Protein AF-A0A090SZQ8-F1 (afdb_monomer)

Radius of gyration: 15.54 Å; Cα contacts (8 Å, |Δi|>4): 133; chains: 1; bounding box: 38×32×38 Å

Sequence (109 aa):
MREMPYHILKDVVGHNYKLIKKQGYERYKRIDDAKPTFVFKMEIPDSSQSNGTTTITKHINIGDYSPSELKAIALRAGINIDRAKRLDENWESKVAIQIFRQAPNIDLE

Nearest PDB structures (foldseek):
  9emn-assembly1_B  TM=3.291E-01  e=3.531E-01  Synechocystis sp. PCC 6803 substr. Kazusa
  1h93-assembly1_A  TM=3.721E-01  e=6.234E-01  Leuconostoc mesenteroides
  9emm-assembly1_D  TM=3.118E-01  e=5.158E-01  Synechocystis sp. PCC 6803 substr. Kazusa
  9emn-assembly1_D  TM=3.515E-01  e=1.509E+00  Synechocystis sp. PCC 6803 substr. Kazusa
  6yfo-assembly1_AA  TM=2.760E-01  e=5.494E-01  Leviviridae sp.

pLDDT: mean 71.36, std 15.19, range [33.16, 87.56]

Secondary structure (DSSP, 8-state):
--PPPHHHHHHHHHS-PEEEETTTTEEEEEEETTTTEEEEEEEEEPTTSTT-EEEEEEEEEGGGS-HHHHHHHHHHTT--HHHHHHH-TTHHHHHHHHHHHHS------

Organism: NCBI:txid990268

Solvent-accessible surface area (backbone atoms only — not comparable to full-atom values): 6658 Å² total; per-residue (Å²): 133,86,80,76,60,71,72,56,56,56,55,67,75,69,63,84,49,46,79,76,36,84,80,45,52,28,28,35,28,78,80,37,84,93,54,54,25,32,43,36,39,32,39,41,81,33,91,90,36,103,84,39,67,46,74,49,75,46,80,46,49,59,79,80,49,53,73,69,55,52,51,52,55,23,49,75,69,75,41,58,59,78,60,25,75,75,75,35,96,57,44,63,59,59,43,51,54,47,51,64,70,65,49,68,82,71,77,86,122

Mean predicted aligned error: 10.25 Å

Structure (mmCIF, N/CA/C/O backbone):
data_AF-A0A090SZQ8-F1
#
_entry.id   AF-A0A090SZQ8-F1
#
loop_
_atom_site.group_PDB
_atom_site.id
_atom_site.type_symbol
_atom_site.label_atom_id
_atom_site.label_alt_id
_atom_site.label_comp_id
_atom_site.label_asym_id
_atom_site.label_entity_id
_atom_site.label_seq_id
_atom_site.pdbx_PDB_ins_code
_atom_site.Cartn_x
_atom_site.Cartn_y
_atom_site.Cartn_z
_atom_site.occupancy
_atom_site.B_iso_or_equiv
_atom_site.auth_seq_id
_atom_site.auth_comp_id
_atom_site.auth_asym_id
_atom_site.auth_atom_id
_atom_site.pdbx_PDB_model_num
ATOM 1 N N . MET A 1 1 ? 22.452 17.831 -10.433 1.00 34.91 1 MET A N 1
ATOM 2 C CA . MET A 1 1 ? 21.060 17.355 -10.260 1.00 34.91 1 MET A CA 1
ATOM 3 C C . MET A 1 1 ? 20.745 16.486 -11.471 1.00 34.91 1 MET A C 1
ATOM 5 O O . MET A 1 1 ? 21.000 16.957 -12.567 1.00 34.91 1 MET A O 1
ATOM 9 N N . ARG A 1 2 ? 20.333 15.217 -11.314 1.00 46.97 2 ARG A N 1
ATOM 10 C CA . ARG A 1 2 ? 19.943 14.382 -12.470 1.00 46.97 2 ARG A CA 1
ATOM 11 C C . ARG A 1 2 ? 18.518 14.764 -12.865 1.00 46.97 2 ARG A C 1
ATOM 13 O O . ARG A 1 2 ? 17.612 14.601 -12.051 1.00 46.97 2 ARG A O 1
ATOM 20 N N . GLU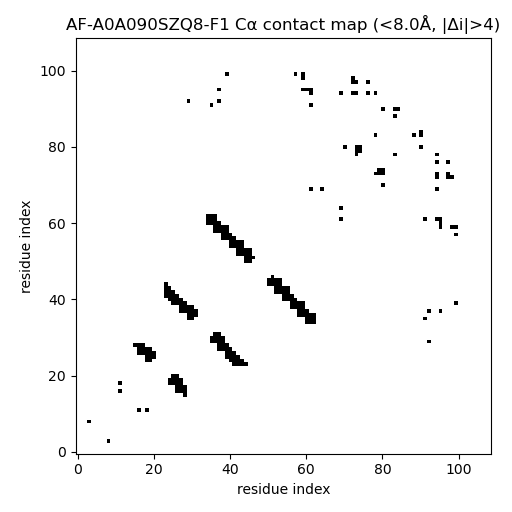 A 1 3 ? 18.364 15.330 -14.057 1.00 45.31 3 GLU A N 1
ATOM 21 C CA . GLU A 1 3 ? 17.066 15.654 -14.651 1.00 45.31 3 GLU A CA 1
ATOM 22 C C . GLU A 1 3 ? 16.205 14.389 -14.725 1.00 45.31 3 GLU A C 1
ATOM 24 O O . GLU A 1 3 ? 16.661 13.332 -15.165 1.00 45.31 3 GLU A O 1
ATOM 29 N N . MET A 1 4 ? 14.975 14.477 -14.219 1.00 50.41 4 MET A N 1
ATOM 30 C CA . MET A 1 4 ? 14.019 13.378 -14.321 1.00 50.41 4 MET A CA 1
ATOM 31 C C . MET A 1 4 ? 13.582 13.250 -15.785 1.00 50.41 4 MET A C 1
ATOM 33 O O . MET A 1 4 ? 13.258 14.269 -16.400 1.00 50.41 4 MET A O 1
ATOM 37 N N . PRO A 1 5 ? 13.546 12.038 -16.357 1.00 53.88 5 PRO A N 1
ATOM 38 C CA . PRO A 1 5 ? 13.169 11.875 -17.749 1.00 53.88 5 PRO A CA 1
ATOM 39 C C . PRO A 1 5 ? 11.723 12.332 -18.004 1.00 53.88 5 PRO A C 1
ATOM 41 O O . PRO A 1 5 ? 10.811 12.103 -17.210 1.00 53.88 5 PRO A O 1
ATOM 44 N N . TYR A 1 6 ? 11.524 12.999 -19.141 1.00 43.34 6 TYR A N 1
ATOM 45 C CA . TYR A 1 6 ? 10.318 13.759 -19.498 1.00 43.34 6 TYR A CA 1
ATOM 46 C C . TYR A 1 6 ? 9.011 12.936 -19.479 1.00 43.34 6 TYR A C 1
ATOM 48 O O . TYR A 1 6 ? 7.936 13.475 -19.213 1.00 43.34 6 TYR A O 1
ATOM 56 N N . HIS A 1 7 ? 9.090 11.620 -19.707 1.00 49.94 7 HIS A N 1
ATOM 57 C CA . HIS A 1 7 ? 7.940 10.712 -19.623 1.00 49.94 7 HIS A CA 1
ATOM 58 C C . HIS A 1 7 ? 7.421 10.535 -18.185 1.00 49.94 7 HIS A C 1
ATOM 60 O O . HIS A 1 7 ? 6.214 10.421 -17.987 1.00 49.94 7 HIS A O 1
ATOM 66 N N . ILE A 1 8 ? 8.296 10.627 -17.179 1.00 48.41 8 ILE A N 1
ATOM 67 C CA . ILE A 1 8 ? 7.919 10.561 -15.761 1.00 48.41 8 ILE A CA 1
ATOM 68 C C . ILE A 1 8 ? 7.156 11.828 -15.358 1.00 48.41 8 ILE A C 1
ATOM 70 O O . ILE A 1 8 ? 6.162 11.757 -14.642 1.00 48.41 8 ILE A O 1
ATOM 74 N N . LEU A 1 9 ? 7.561 12.996 -15.871 1.00 45.75 9 LEU A N 1
ATOM 75 C CA . LEU A 1 9 ? 6.905 14.277 -15.579 1.00 45.75 9 LEU A CA 1
ATOM 76 C C . LEU A 1 9 ? 5.458 14.341 -16.096 1.00 45.75 9 LEU A C 1
ATOM 78 O O . LEU A 1 9 ? 4.586 14.828 -15.378 1.00 45.75 9 LEU A O 1
ATOM 82 N N . LYS A 1 10 ? 5.169 13.813 -17.296 1.00 43.31 10 LYS A N 1
ATOM 83 C CA . LYS A 1 10 ? 3.786 13.747 -17.818 1.00 43.31 10 LYS A CA 1
ATOM 84 C C . LYS A 1 10 ? 2.872 12.871 -16.952 1.00 43.31 10 LYS A C 1
ATOM 86 O O . LYS A 1 10 ? 1.707 13.208 -16.753 1.00 43.31 10 LYS A O 1
ATOM 91 N N . ASP A 1 11 ? 3.406 11.793 -16.390 1.00 46.97 11 ASP A N 1
ATOM 92 C CA . ASP A 1 11 ? 2.658 10.848 -15.556 1.00 46.97 11 ASP A CA 1
ATOM 93 C C . ASP A 1 11 ? 2.485 11.333 -14.098 1.00 46.97 11 ASP A C 1
ATOM 95 O O . ASP A 1 11 ? 1.486 11.012 -13.451 1.00 46.97 11 ASP A O 1
ATOM 99 N N . VAL A 1 12 ? 3.413 12.159 -13.591 1.00 46.25 12 VAL A N 1
ATOM 100 C CA . VAL A 1 12 ? 3.339 12.804 -12.262 1.00 46.25 12 VAL A CA 1
ATOM 101 C C . VAL A 1 12 ? 2.228 13.859 -12.189 1.00 46.25 12 VAL A C 1
ATOM 103 O O . VAL A 1 12 ? 1.650 14.059 -11.123 1.00 46.25 12 VAL A O 1
ATOM 106 N N . VAL A 1 13 ? 1.902 14.516 -13.306 1.00 43.09 13 VAL A N 1
ATOM 107 C CA . VAL A 1 13 ? 0.938 15.632 -13.336 1.00 43.09 13 VAL A CA 1
ATOM 108 C C . VAL A 1 13 ? -0.435 15.211 -13.887 1.00 43.09 13 VAL A C 1
ATOM 110 O O . VAL A 1 13 ? -1.439 15.842 -13.571 1.00 43.09 13 VAL A O 1
ATOM 113 N N . GLY A 1 14 ? -0.520 14.127 -14.670 1.00 41.81 14 GLY A N 1
ATOM 114 C CA . GLY A 1 14 ? -1.719 13.826 -15.465 1.00 41.81 14 GLY A CA 1
ATOM 115 C C . GLY A 1 14 ? -2.796 12.916 -14.852 1.00 41.81 14 GLY A C 1
ATOM 116 O O . GLY A 1 14 ? -3.924 12.949 -15.330 1.00 41.81 14 GLY A O 1
ATOM 117 N N . HIS A 1 15 ? -2.512 12.074 -13.845 1.00 53.28 15 HIS A N 1
ATOM 118 C CA . HIS A 1 15 ? -3.380 10.903 -13.590 1.00 53.28 15 HIS A CA 1
ATOM 119 C C . HIS A 1 15 ? -3.670 10.544 -12.114 1.00 53.28 15 HIS A C 1
ATOM 121 O O . HIS A 1 15 ? -3.797 9.367 -11.803 1.00 53.28 15 HIS A O 1
ATOM 127 N N . ASN A 1 16 ? -3.848 11.489 -11.181 1.00 68.50 16 ASN A N 1
ATOM 128 C CA . ASN A 1 16 ? -4.303 11.197 -9.794 1.00 68.50 16 ASN A CA 1
ATOM 129 C C . ASN A 1 16 ? -3.466 10.141 -9.016 1.00 68.50 16 ASN A C 1
ATOM 131 O O . ASN A 1 16 ? -3.945 9.570 -8.033 1.00 68.50 16 ASN A O 1
ATOM 135 N N . TYR A 1 17 ? -2.229 9.854 -9.439 1.00 71.94 17 TYR A N 1
ATOM 136 C CA . TYR A 1 17 ? -1.323 8.944 -8.736 1.00 71.94 17 TYR A CA 1
ATOM 137 C C . TYR A 1 17 ? -0.577 9.707 -7.636 1.00 71.94 17 TYR A C 1
ATOM 139 O O . TYR A 1 17 ? 0.035 10.743 -7.885 1.00 71.94 17 TYR A O 1
ATOM 147 N N . LYS A 1 18 ? -0.596 9.176 -6.414 1.00 77.31 18 LYS A N 1
ATOM 148 C CA . LYS A 1 18 ? 0.159 9.695 -5.271 1.00 77.31 18 LYS A CA 1
ATOM 149 C C . LYS A 1 18 ? 1.548 9.055 -5.239 1.00 77.31 18 LYS A C 1
ATOM 151 O O . LYS A 1 18 ? 1.674 7.829 -5.251 1.00 77.31 18 LYS A O 1
ATOM 156 N N . LEU A 1 19 ? 2.588 9.886 -5.185 1.00 76.06 19 LEU A N 1
ATOM 157 C CA . LEU A 1 19 ? 3.979 9.440 -5.082 1.00 76.06 19 LEU A CA 1
ATOM 158 C C . LEU A 1 19 ? 4.272 8.898 -3.674 1.00 76.06 19 LEU A C 1
ATOM 160 O O . LEU A 1 19 ? 4.002 9.568 -2.680 1.00 76.06 19 LEU A O 1
ATOM 164 N N . ILE A 1 20 ? 4.855 7.702 -3.599 1.00 76.38 20 ILE A N 1
ATOM 165 C CA . ILE A 1 20 ? 5.244 7.023 -2.352 1.00 76.38 20 ILE A CA 1
ATOM 166 C C . ILE A 1 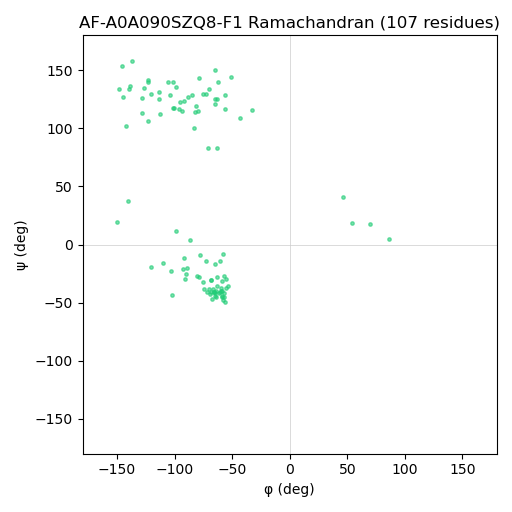20 ? 6.749 7.162 -2.123 1.00 76.38 20 ILE A C 1
ATOM 168 O O . ILE A 1 20 ? 7.186 7.429 -1.004 1.00 76.38 20 ILE A O 1
ATOM 172 N N . LYS A 1 21 ? 7.555 6.975 -3.177 1.00 73.06 21 LYS A N 1
ATOM 173 C CA . LYS A 1 21 ? 9.019 7.016 -3.101 1.00 73.06 21 LYS A CA 1
ATOM 174 C C . LYS A 1 21 ? 9.598 7.628 -4.371 1.00 73.06 21 LYS A C 1
ATOM 176 O O . LYS A 1 21 ? 9.317 7.175 -5.474 1.00 73.06 21 LYS A O 1
ATOM 181 N N . LYS A 1 22 ? 10.444 8.651 -4.208 1.00 66.31 22 LYS A N 1
ATOM 182 C CA . LYS A 1 22 ? 11.127 9.322 -5.332 1.00 66.31 22 LYS A CA 1
ATOM 183 C C . LYS A 1 22 ? 12.125 8.400 -6.037 1.00 66.31 22 LYS A C 1
ATOM 185 O O . LYS A 1 22 ? 12.257 8.443 -7.251 1.00 66.31 22 LYS A O 1
ATOM 190 N N . GLN A 1 23 ? 12.830 7.570 -5.272 1.00 64.12 23 GLN A N 1
ATOM 191 C CA . GLN A 1 23 ? 13.785 6.604 -5.807 1.00 64.12 23 GLN A CA 1
ATOM 192 C C . GLN A 1 23 ? 13.026 5.352 -6.271 1.00 64.12 23 GLN A C 1
ATOM 194 O O . GLN A 1 23 ? 12.418 4.684 -5.438 1.00 64.12 23 GLN A O 1
ATOM 199 N N . GLY A 1 24 ? 13.032 5.077 -7.581 1.00 62.53 24 GLY A N 1
ATOM 200 C CA . GLY A 1 24 ? 12.233 4.010 -8.211 1.00 62.53 24 GLY A CA 1
ATOM 201 C C . GLY A 1 24 ? 10.802 4.418 -8.592 1.00 62.53 24 GLY A C 1
ATOM 202 O O . GLY A 1 24 ? 10.016 3.577 -9.017 1.00 62.53 24 GLY A O 1
ATOM 203 N N . TYR A 1 25 ? 10.451 5.700 -8.411 1.00 72.06 25 TYR A N 1
ATOM 204 C CA . TYR A 1 25 ? 9.159 6.292 -8.788 1.00 72.06 25 TYR A CA 1
ATOM 205 C C . TYR A 1 25 ? 7.933 5.453 -8.380 1.00 72.06 25 TYR A C 1
ATOM 207 O O . TYR A 1 25 ? 6.961 5.333 -9.126 1.00 72.06 25 TYR A O 1
ATOM 215 N N . GLU A 1 26 ? 7.974 4.886 -7.168 1.00 79.38 26 GLU A N 1
ATOM 216 C CA . GLU A 1 26 ? 6.858 4.130 -6.597 1.00 79.38 26 GLU A CA 1
ATOM 217 C C . GLU A 1 26 ? 5.671 5.066 -6.375 1.00 79.38 26 GLU A C 1
ATOM 219 O O . GLU A 1 26 ? 5.773 6.077 -5.668 1.00 79.38 26 GLU A O 1
ATOM 224 N N . ARG A 1 27 ? 4.522 4.710 -6.937 1.00 82.06 27 ARG A N 1
ATOM 225 C CA . ARG A 1 27 ? 3.303 5.518 -6.903 1.00 82.06 27 ARG A CA 1
ATOM 226 C C . ARG A 1 27 ? 2.072 4.637 -6.839 1.00 82.06 27 ARG A C 1
ATOM 228 O O . ARG A 1 27 ? 2.098 3.503 -7.305 1.00 82.06 27 ARG A O 1
ATOM 235 N N . TYR A 1 28 ? 0.989 5.167 -6.283 1.00 84.50 28 TYR A N 1
ATOM 236 C CA . TYR A 1 28 ? -0.280 4.452 -6.201 1.00 84.50 28 TYR A CA 1
ATOM 237 C C . TYR A 1 28 ? -1.475 5.327 -6.532 1.00 84.50 28 TYR A C 1
ATOM 239 O O . TYR A 1 28 ? -1.431 6.547 -6.395 1.00 84.50 28 TYR A O 1
ATOM 247 N N . LYS A 1 29 ? -2.568 4.687 -6.923 1.00 85.31 29 LYS A N 1
ATOM 248 C CA . LYS A 1 29 ? -3.870 5.317 -7.109 1.00 85.31 29 LYS A CA 1
ATOM 249 C C . LYS A 1 29 ? -4.951 4.381 -6.587 1.00 85.31 29 LYS A C 1
ATOM 251 O O . LYS A 1 29 ? -4.924 3.198 -6.914 1.00 85.31 29 LYS A O 1
ATOM 256 N N . ARG A 1 30 ? -5.903 4.908 -5.813 1.00 81.56 30 ARG A N 1
ATOM 257 C CA . ARG A 1 30 ? -7.155 4.201 -5.513 1.00 81.56 30 ARG A CA 1
ATOM 258 C C . ARG A 1 30 ? -8.050 4.276 -6.747 1.00 81.56 30 ARG A C 1
ATOM 260 O O . ARG A 1 30 ? -8.204 5.357 -7.315 1.00 81.56 30 ARG A O 1
ATOM 267 N N . ILE A 1 31 ? -8.566 3.137 -7.191 1.00 83.31 31 ILE A N 1
ATOM 268 C CA . ILE A 1 31 ? -9.409 3.053 -8.393 1.00 83.31 31 ILE A CA 1
ATOM 269 C C . ILE A 1 31 ? -10.869 2.737 -8.083 1.00 83.31 31 ILE A C 1
ATOM 271 O O . ILE A 1 31 ? -11.708 2.954 -8.948 1.00 83.31 31 ILE A O 1
ATOM 275 N N . ASP A 1 32 ? -11.161 2.267 -6.871 1.00 74.44 32 ASP A N 1
ATOM 276 C CA . ASP A 1 32 ? -12.518 1.962 -6.434 1.00 74.44 32 ASP A CA 1
ATOM 277 C C . ASP A 1 32 ? -12.658 2.213 -4.918 1.00 74.44 32 ASP A C 1
ATOM 279 O O . ASP A 1 32 ? -11.775 1.866 -4.120 1.00 74.44 32 ASP A O 1
ATOM 283 N N . ASP A 1 33 ? -13.738 2.893 -4.529 1.00 68.00 33 ASP A N 1
ATOM 284 C CA . ASP A 1 33 ? -14.051 3.218 -3.134 1.00 68.00 33 ASP A CA 1
ATOM 285 C C . ASP A 1 33 ? -14.918 2.148 -2.460 1.00 68.00 33 ASP A C 1
ATOM 287 O O . ASP A 1 33 ? -14.754 1.913 -1.263 1.00 68.00 33 ASP A O 1
ATOM 291 N N . ALA A 1 34 ? -15.767 1.446 -3.219 1.00 72.50 34 ALA A N 1
ATOM 292 C CA . ALA A 1 34 ? -16.634 0.378 -2.717 1.00 72.50 34 ALA A CA 1
ATOM 293 C C . ALA A 1 34 ? -15.859 -0.925 -2.449 1.00 72.50 34 ALA A C 1
ATOM 295 O O . ALA A 1 34 ? -16.179 -1.675 -1.526 1.00 72.50 34 ALA A O 1
ATOM 296 N N . LYS A 1 35 ? -14.819 -1.183 -3.241 1.00 75.00 35 LYS A N 1
ATOM 297 C CA . LYS A 1 35 ? -13.826 -2.240 -3.065 1.00 75.00 35 LYS A CA 1
ATOM 298 C C . LYS A 1 35 ? -12.459 -1.569 -3.007 1.00 75.00 35 LYS A C 1
ATOM 300 O O . LYS A 1 35 ? -11.988 -1.149 -4.061 1.00 75.00 35 LYS A O 1
ATOM 305 N N . PRO A 1 36 ? -11.810 -1.461 -1.836 1.00 77.88 36 PRO A N 1
ATOM 306 C CA . PRO A 1 36 ? -10.570 -0.701 -1.658 1.00 77.88 36 PRO A CA 1
ATOM 307 C C . PRO A 1 36 ? -9.412 -1.272 -2.488 1.00 77.88 36 PRO A C 1
ATOM 309 O O . PRO A 1 36 ? -8.577 -2.043 -2.007 1.00 77.88 36 PRO A O 1
ATOM 312 N N . THR A 1 37 ? -9.381 -0.866 -3.757 1.00 84.38 37 THR A N 1
ATOM 313 C CA . THR A 1 37 ? -8.499 -1.382 -4.799 1.00 84.38 37 THR A CA 1
ATOM 314 C C . THR A 1 37 ? -7.535 -0.295 -5.226 1.00 84.38 37 THR A C 1
ATOM 316 O O . THR A 1 37 ? -7.915 0.842 -5.524 1.00 84.38 37 THR A O 1
ATOM 319 N N . PHE A 1 38 ? -6.265 -0.667 -5.275 1.00 84.50 38 PHE A N 1
ATOM 320 C CA . PHE A 1 38 ? -5.142 0.219 -5.493 1.00 84.50 38 PHE A CA 1
ATOM 321 C C . PHE A 1 38 ? -4.295 -0.287 -6.652 1.00 84.50 38 PHE A C 1
ATOM 323 O O . PHE A 1 38 ? -3.948 -1.464 -6.723 1.00 84.50 38 PHE A O 1
ATOM 330 N N . VAL A 1 39 ? -3.921 0.624 -7.542 1.00 86.69 39 VAL A N 1
ATOM 331 C CA . VAL A 1 39 ? -2.945 0.370 -8.599 1.00 86.69 39 VAL A CA 1
ATOM 332 C C . VAL A 1 39 ? -1.627 0.964 -8.160 1.00 86.69 39 VAL A C 1
ATOM 334 O O . VAL A 1 39 ? -1.534 2.181 -8.011 1.00 86.69 39 VAL A O 1
ATOM 337 N N . PHE A 1 40 ? -0.618 0.123 -7.986 1.00 84.69 40 PHE A N 1
ATOM 338 C CA . PHE A 1 40 ? 0.757 0.519 -7.735 1.00 84.69 40 PHE A CA 1
ATOM 339 C C . PHE A 1 40 ? 1.548 0.468 -9.032 1.00 84.69 40 PHE A C 1
ATOM 341 O O . PHE A 1 40 ? 1.449 -0.502 -9.780 1.00 84.69 40 PHE A O 1
ATOM 348 N N . LYS A 1 41 ? 2.346 1.501 -9.284 1.00 83.19 41 LYS A N 1
ATOM 349 C CA . LYS A 1 41 ? 3.335 1.525 -10.359 1.00 83.19 41 LYS A CA 1
ATOM 350 C C . LYS A 1 41 ? 4.709 1.801 -9.767 1.00 83.19 41 LYS A C 1
ATOM 352 O O . LYS A 1 41 ? 4.835 2.627 -8.865 1.00 83.19 41 LYS A O 1
ATOM 357 N N . MET A 1 42 ? 5.720 1.116 -10.274 1.00 81.00 42 MET A N 1
ATOM 358 C CA . MET A 1 42 ? 7.120 1.302 -9.908 1.00 81.00 42 MET A CA 1
ATOM 359 C C . MET A 1 42 ? 7.961 1.235 -11.174 1.00 81.00 42 MET A C 1
ATOM 361 O O . MET A 1 42 ? 7.736 0.369 -12.014 1.00 81.00 42 MET A O 1
ATOM 365 N N . GLU A 1 43 ? 8.917 2.143 -11.310 1.00 76.06 43 GLU A N 1
ATOM 366 C CA . GLU A 1 43 ? 9.815 2.202 -12.460 1.00 76.06 43 GLU A CA 1
ATOM 367 C C . GLU A 1 43 ? 11.218 1.849 -11.986 1.00 76.06 43 GLU A C 1
ATOM 369 O O . GLU A 1 43 ? 11.840 2.588 -11.215 1.00 76.06 43 GLU A O 1
ATOM 374 N N . ILE A 1 44 ? 11.707 0.696 -12.431 1.00 75.06 44 ILE A N 1
ATOM 375 C CA . ILE A 1 44 ? 13.054 0.227 -12.125 1.00 75.06 44 ILE A CA 1
ATOM 376 C C . ILE A 1 44 ? 13.970 0.472 -13.330 1.00 75.06 44 ILE A C 1
ATOM 378 O O . ILE A 1 44 ? 13.533 0.301 -14.470 1.00 75.06 44 ILE A O 1
ATOM 382 N N . PRO A 1 45 ? 15.223 0.903 -13.109 1.00 68.12 45 PRO A N 1
ATOM 383 C CA . PRO A 1 45 ? 16.196 0.999 -14.188 1.00 68.12 45 PRO A CA 1
ATOM 384 C C . PRO A 1 45 ? 16.455 -0.399 -14.755 1.00 68.12 45 PRO A C 1
ATOM 386 O O . PRO A 1 45 ? 16.794 -1.323 -14.012 1.00 68.12 45 PRO A O 1
ATOM 389 N N . ASP A 1 46 ? 16.272 -0.550 -16.061 1.00 66.19 46 ASP A N 1
ATOM 390 C CA . ASP A 1 46 ? 16.489 -1.811 -16.752 1.00 66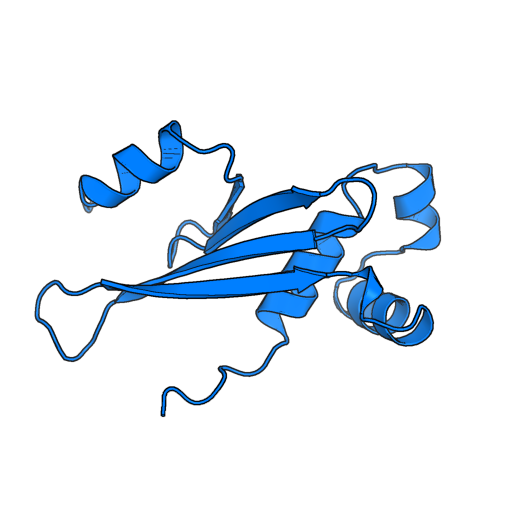.19 46 ASP A CA 1
ATOM 391 C C . ASP A 1 46 ? 17.982 -1.980 -17.032 1.00 66.19 46 ASP A C 1
ATOM 393 O O . ASP A 1 46 ? 18.606 -1.159 -17.703 1.00 66.19 46 ASP A O 1
ATOM 397 N N . SER A 1 47 ? 18.582 -3.032 -16.477 1.00 63.00 47 SER A N 1
ATOM 398 C CA . SER A 1 47 ? 20.026 -3.267 -16.622 1.00 63.00 47 SER A CA 1
ATOM 399 C C . SER A 1 47 ? 20.413 -3.734 -18.030 1.00 63.00 47 SER A C 1
ATOM 401 O O . SER A 1 47 ? 21.594 -3.699 -18.370 1.00 63.00 47 SER A O 1
ATOM 403 N N . SER A 1 48 ? 19.439 -4.153 -18.846 1.00 63.72 48 SER A N 1
ATOM 404 C CA . SER A 1 48 ? 19.655 -4.685 -20.195 1.00 63.72 48 SER A CA 1
ATOM 405 C C . SER A 1 48 ? 19.593 -3.605 -21.279 1.00 63.72 48 SER A C 1
ATOM 407 O O . SER A 1 48 ? 19.996 -3.854 -22.414 1.00 63.72 48 SER A O 1
ATOM 409 N N . GLN A 1 49 ? 19.131 -2.393 -20.956 1.00 58.69 49 GLN A N 1
ATOM 410 C CA . GLN A 1 49 ? 19.071 -1.268 -21.889 1.00 58.69 49 GLN A CA 1
ATOM 411 C C . GLN A 1 49 ? 19.736 -0.032 -21.284 1.00 58.69 49 GLN A C 1
ATOM 413 O O . GLN A 1 49 ? 19.337 0.439 -20.225 1.00 58.69 49 GLN A O 1
ATOM 418 N N . SER A 1 50 ? 20.702 0.566 -21.992 1.00 54.16 50 SER A N 1
ATOM 419 C CA . SER A 1 50 ? 21.533 1.676 -21.488 1.00 54.16 50 SER A CA 1
ATOM 420 C C . SER A 1 50 ? 20.773 2.936 -21.036 1.00 54.16 50 SER A C 1
ATOM 422 O O . SER A 1 50 ? 21.400 3.816 -20.460 1.00 54.16 50 SER A O 1
ATOM 424 N N . ASN A 1 51 ? 19.458 3.024 -21.274 1.00 59.56 51 ASN A N 1
ATOM 425 C CA . ASN A 1 51 ? 18.540 4.045 -20.748 1.00 59.56 51 ASN A CA 1
ATOM 426 C C . ASN A 1 51 ? 17.097 3.510 -20.564 1.00 59.56 51 ASN A C 1
ATOM 428 O O . ASN A 1 51 ? 16.148 4.294 -20.537 1.00 59.56 51 ASN A O 1
ATOM 432 N N . GLY A 1 52 ? 16.907 2.188 -20.492 1.00 61.47 52 GLY A N 1
ATOM 433 C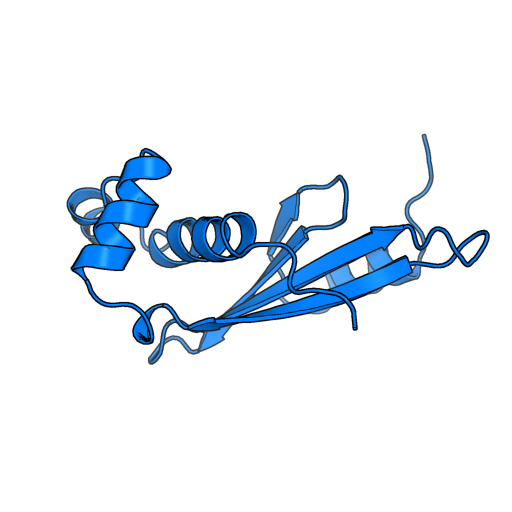 CA . GLY A 1 52 ? 15.575 1.596 -20.364 1.00 61.47 52 GLY A CA 1
ATOM 434 C C . GLY A 1 52 ? 15.055 1.673 -18.931 1.00 61.47 52 GLY A C 1
ATOM 435 O O . GLY A 1 52 ? 15.808 1.524 -17.968 1.00 61.47 52 GLY A O 1
ATOM 436 N N . THR A 1 53 ? 13.756 1.897 -18.779 1.00 67.62 53 THR A N 1
ATOM 437 C CA . THR A 1 53 ? 13.047 1.733 -17.509 1.00 67.62 53 THR A CA 1
ATOM 438 C C . THR A 1 53 ? 11.955 0.691 -17.686 1.00 67.62 53 THR A C 1
ATOM 440 O O . THR A 1 53 ? 11.140 0.772 -18.604 1.00 67.62 53 THR A O 1
ATOM 443 N N . THR A 1 54 ? 11.917 -0.286 -16.784 1.00 72.44 54 THR A N 1
ATOM 444 C CA . THR A 1 54 ? 10.854 -1.290 -16.743 1.00 72.44 54 THR A CA 1
ATOM 445 C C . THR A 1 54 ? 9.803 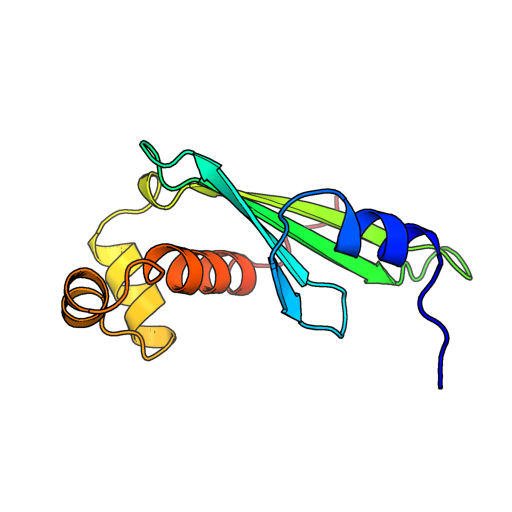-0.831 -15.742 1.00 72.44 54 THR A C 1
ATOM 447 O O . THR A 1 54 ? 10.100 -0.566 -14.575 1.00 72.44 54 THR A O 1
ATOM 450 N N . THR A 1 55 ? 8.559 -0.692 -16.209 1.00 75.75 55 THR A N 1
ATOM 451 C CA . THR A 1 55 ? 7.430 -0.300 -15.356 1.00 75.75 55 THR A CA 1
ATOM 452 C C . THR A 1 55 ? 6.719 -1.542 -14.840 1.00 75.75 55 THR A C 1
ATOM 454 O O . THR A 1 55 ? 6.080 -2.265 -15.601 1.00 75.75 55 THR A O 1
ATOM 457 N N . ILE A 1 56 ? 6.761 -1.755 -13.530 1.00 78.19 56 ILE A N 1
ATOM 458 C CA . ILE A 1 56 ? 5.997 -2.795 -12.844 1.00 78.19 56 ILE A CA 1
ATOM 459 C C . ILE A 1 56 ? 4.674 -2.186 -12.391 1.00 78.19 56 ILE A C 1
ATOM 461 O O . ILE A 1 56 ? 4.664 -1.207 -11.644 1.00 78.19 56 ILE A O 1
ATOM 465 N N . THR A 1 57 ? 3.557 -2.778 -12.816 1.00 82.62 57 THR A N 1
ATOM 466 C CA . THR A 1 57 ? 2.214 -2.400 -12.352 1.00 82.62 57 THR A CA 1
ATOM 467 C C . THR A 1 57 ? 1.607 -3.545 -11.548 1.00 82.62 57 THR A C 1
ATOM 469 O O . THR A 1 57 ? 1.511 -4.662 -12.046 1.00 82.62 57 THR A O 1
ATOM 472 N N . LYS A 1 58 ? 1.171 -3.277 -10.314 1.00 82.94 58 LYS A N 1
ATOM 473 C CA . LYS A 1 58 ? 0.473 -4.246 -9.457 1.00 82.94 58 LYS A CA 1
ATOM 474 C C . LYS A 1 58 ? -0.887 -3.711 -9.030 1.00 82.94 58 LYS A C 1
ATOM 476 O O . LYS A 1 58 ? -1.022 -2.534 -8.704 1.00 82.94 58 LYS A O 1
ATOM 481 N N . HIS A 1 59 ? -1.871 -4.598 -8.993 1.00 85.25 59 HIS A N 1
ATOM 482 C CA . HIS A 1 59 ? -3.203 -4.317 -8.470 1.00 85.25 59 HIS A CA 1
ATOM 483 C C . HIS A 1 59 ? -3.326 -4.970 -7.096 1.00 85.25 59 HIS A C 1
ATOM 485 O O . HIS A 1 59 ? -2.994 -6.141 -6.942 1.00 85.25 59 HIS A O 1
ATOM 491 N N . ILE A 1 60 ? -3.756 -4.205 -6.098 1.00 85.44 60 ILE A N 1
ATOM 492 C CA . ILE A 1 60 ? -3.946 -4.679 -4.729 1.00 85.44 60 ILE A CA 1
ATOM 493 C C . ILE A 1 60 ? -5.346 -4.292 -4.301 1.00 85.44 60 ILE A C 1
ATOM 495 O O . ILE A 1 60 ? -5.637 -3.109 -4.138 1.00 85.44 60 ILE A O 1
ATOM 499 N N . ASN A 1 61 ? -6.197 -5.284 -4.090 1.00 87.38 61 ASN A N 1
ATOM 500 C CA . ASN A 1 61 ? -7.477 -5.100 -3.436 1.00 87.38 61 ASN A CA 1
ATOM 501 C C . ASN A 1 61 ? -7.344 -5.558 -1.982 1.00 87.38 61 ASN A C 1
ATOM 503 O O . ASN A 1 61 ? -7.057 -6.717 -1.703 1.00 87.38 61 ASN A O 1
ATOM 507 N N . ILE A 1 62 ? -7.539 -4.637 -1.039 1.00 84.19 62 ILE A N 1
ATOM 508 C CA . ILE A 1 62 ? -7.457 -4.945 0.397 1.00 84.19 62 ILE A CA 1
ATOM 509 C C . ILE A 1 62 ? -8.549 -5.945 0.799 1.00 84.19 62 ILE A C 1
ATOM 511 O O . ILE A 1 62 ? -8.348 -6.721 1.728 1.00 84.19 62 ILE A O 1
ATOM 515 N N . GLY A 1 63 ? -9.678 -5.962 0.081 1.00 84.38 63 GLY A N 1
ATOM 516 C CA . GLY A 1 63 ? -10.760 -6.918 0.298 1.00 84.38 63 GLY A CA 1
ATOM 517 C C . GLY A 1 63 ? -10.392 -8.374 -0.001 1.00 84.38 63 GLY A C 1
ATOM 518 O O . GLY A 1 63 ? -11.097 -9.259 0.471 1.00 84.38 63 GLY A O 1
ATOM 519 N N . ASP A 1 64 ? -9.296 -8.631 -0.723 1.00 86.88 64 ASP A N 1
ATOM 520 C CA . ASP A 1 64 ? -8.819 -9.997 -0.987 1.00 86.88 64 ASP A CA 1
ATOM 521 C C . ASP A 1 64 ? -8.089 -10.609 0.224 1.00 86.88 64 ASP A C 1
ATOM 523 O O . ASP A 1 64 ? -7.784 -11.799 0.228 1.00 86.88 64 ASP A O 1
ATOM 527 N N . TYR A 1 65 ? -7.810 -9.812 1.261 1.00 85.00 65 TYR A N 1
ATOM 528 C CA . TYR A 1 65 ? -7.093 -10.242 2.457 1.00 85.00 65 TYR A CA 1
ATOM 529 C C . TYR A 1 65 ? -8.044 -10.404 3.637 1.00 85.00 65 TYR A C 1
ATOM 531 O O . TYR A 1 65 ? -8.902 -9.558 3.909 1.00 85.00 65 TYR A O 1
ATOM 539 N N . SER A 1 66 ? -7.826 -11.456 4.421 1.00 87.56 66 SER A N 1
ATOM 540 C CA . SER A 1 66 ? -8.593 -11.679 5.642 1.00 87.56 66 SER A CA 1
ATOM 541 C C . SER A 1 66 ? -8.310 -10.570 6.668 1.00 87.56 66 SER A C 1
ATOM 543 O O . SER A 1 66 ? -7.179 -10.078 6.757 1.00 87.56 66 SER A O 1
ATOM 545 N N . PRO A 1 67 ? -9.266 -10.218 7.550 1.00 85.88 67 PRO A N 1
ATOM 546 C CA . PRO A 1 67 ? -9.043 -9.213 8.594 1.00 85.88 67 PRO A CA 1
ATOM 547 C C . PRO A 1 67 ? -7.810 -9.487 9.472 1.00 85.88 67 PRO A C 1
ATOM 549 O O . PRO A 1 67 ? -7.105 -8.555 9.862 1.00 85.88 67 PRO A O 1
ATOM 552 N N . SER A 1 68 ? -7.525 -10.762 9.753 1.00 86.94 68 SER A N 1
ATOM 553 C CA . SER A 1 68 ? -6.344 -11.199 10.509 1.00 86.94 68 SER A CA 1
ATOM 554 C C . SER A 1 68 ? -5.033 -10.912 9.774 1.00 86.94 68 SER A C 1
ATOM 556 O O . SER A 1 68 ? -4.073 -10.452 10.392 1.00 86.94 68 SER A O 1
ATOM 558 N N . GLU A 1 69 ? -4.994 -11.133 8.458 1.00 86.81 69 GLU A N 1
ATOM 559 C CA . GLU A 1 69 ? -3.821 -10.867 7.617 1.00 86.81 69 GLU A CA 1
ATOM 560 C C . GLU A 1 69 ? -3.554 -9.368 7.534 1.00 86.81 69 GLU A C 1
ATOM 562 O O . GLU A 1 69 ? -2.441 -8.916 7.800 1.00 86.81 69 GLU A O 1
ATOM 567 N N . LEU A 1 70 ? -4.602 -8.579 7.281 1.00 85.81 70 LEU A N 1
ATOM 568 C CA . LEU A 1 70 ? -4.510 -7.122 7.277 1.00 85.81 70 LEU A CA 1
ATOM 569 C C . LEU A 1 70 ? -3.983 -6.599 8.613 1.00 85.81 70 LEU A C 1
ATOM 571 O O . LEU A 1 70 ? -3.072 -5.771 8.632 1.00 85.81 70 LEU A O 1
ATOM 575 N N . LYS A 1 71 ? -4.497 -7.119 9.735 1.00 86.06 71 LYS A N 1
ATOM 576 C CA . LYS A 1 71 ? -4.039 -6.745 11.077 1.00 86.06 71 LYS A CA 1
ATOM 577 C C . LYS A 1 71 ? -2.568 -7.090 11.297 1.00 86.06 71 LYS A C 1
ATOM 579 O O . LYS A 1 71 ? -1.843 -6.265 11.846 1.00 86.06 71 LYS A O 1
ATOM 584 N N . ALA A 1 72 ? -2.114 -8.258 10.845 1.00 86.00 72 ALA A N 1
ATOM 585 C CA . ALA A 1 72 ? -0.711 -8.651 10.939 1.00 86.00 72 ALA A CA 1
ATOM 586 C C . ALA A 1 72 ? 0.202 -7.739 10.098 1.00 86.00 72 ALA A C 1
ATOM 588 O O . ALA A 1 72 ? 1.236 -7.280 10.586 1.00 86.00 72 ALA A O 1
ATOM 589 N N . ILE A 1 73 ? -0.195 -7.426 8.862 1.00 86.00 73 ILE A N 1
ATOM 590 C CA . ILE A 1 73 ? 0.557 -6.547 7.953 1.00 86.00 73 ILE A CA 1
ATOM 591 C C . ILE A 1 73 ? 0.641 -5.128 8.519 1.00 86.00 73 ILE A C 1
ATOM 593 O O . ILE A 1 73 ? 1.720 -4.535 8.556 1.00 86.00 73 ILE A O 1
ATOM 597 N N . ALA A 1 74 ? -0.475 -4.596 9.012 1.00 83.44 74 ALA A N 1
ATOM 598 C CA . ALA A 1 74 ? -0.514 -3.279 9.625 1.00 83.44 74 ALA A CA 1
ATOM 599 C C . ALA A 1 74 ? 0.311 -3.214 10.913 1.00 83.44 74 ALA A C 1
ATOM 601 O O . ALA A 1 74 ? 1.068 -2.262 11.091 1.00 83.44 74 ALA A O 1
ATOM 602 N N . LEU A 1 75 ? 0.241 -4.242 11.767 1.00 85.19 75 LEU A N 1
ATOM 603 C CA . LEU A 1 75 ? 1.046 -4.319 12.985 1.00 85.19 75 LEU A CA 1
ATOM 604 C C . LEU A 1 75 ? 2.547 -4.278 12.670 1.00 85.19 75 LEU A C 1
ATOM 606 O O . LEU A 1 75 ? 3.272 -3.506 13.293 1.00 85.19 75 LEU A O 1
ATOM 610 N N . ARG A 1 76 ? 3.005 -5.039 11.664 1.00 82.50 76 ARG A N 1
ATOM 611 C CA . ARG A 1 76 ? 4.407 -5.011 11.196 1.00 82.50 76 ARG A CA 1
ATOM 612 C C . ARG A 1 76 ? 4.840 -3.627 10.719 1.00 82.50 76 ARG A C 1
ATOM 614 O O . ARG A 1 76 ? 5.998 -3.260 10.865 1.00 82.50 76 ARG A O 1
ATOM 621 N N . ALA A 1 77 ? 3.909 -2.857 10.170 1.00 77.44 77 ALA A N 1
ATOM 622 C CA . ALA A 1 77 ? 4.144 -1.495 9.716 1.00 77.44 77 ALA A CA 1
ATOM 623 C C . ALA A 1 77 ? 3.979 -0.430 10.818 1.00 77.44 77 ALA A C 1
ATOM 625 O O . ALA A 1 77 ? 4.042 0.762 10.520 1.00 77.44 77 ALA A O 1
ATOM 626 N N . GLY A 1 78 ? 3.726 -0.827 12.072 1.00 82.00 78 GLY A N 1
ATOM 627 C CA . GLY A 1 78 ? 3.449 0.098 13.175 1.00 82.00 78 GLY A CA 1
ATOM 628 C C . GLY A 1 78 ? 2.098 0.818 13.055 1.00 82.00 78 GLY A C 1
ATOM 629 O O . GLY A 1 78 ? 1.876 1.840 13.702 1.00 82.00 78 GLY A O 1
ATOM 630 N N . ILE A 1 79 ? 1.188 0.307 12.223 1.00 82.00 79 ILE A N 1
ATOM 631 C CA . ILE A 1 79 ? -0.139 0.873 11.983 1.00 82.00 79 ILE A CA 1
ATOM 632 C C . ILE A 1 79 ? -1.148 0.152 12.877 1.00 82.00 79 ILE A C 1
ATOM 634 O O . ILE A 1 79 ? -1.424 -1.036 12.718 1.00 82.00 79 ILE A O 1
ATOM 638 N N . ASN A 1 80 ? -1.770 0.893 13.789 1.00 83.06 80 ASN A N 1
ATOM 639 C CA . ASN A 1 80 ? -2.917 0.395 14.537 1.00 83.06 80 ASN A CA 1
ATOM 640 C C . ASN A 1 80 ? -4.192 0.589 13.698 1.00 83.06 80 ASN A C 1
ATOM 642 O O . ASN A 1 80 ? -4.713 1.702 13.643 1.00 83.06 80 ASN A O 1
ATOM 646 N N . ILE A 1 81 ? -4.678 -0.472 13.037 1.00 77.94 81 ILE A N 1
ATOM 647 C CA . ILE A 1 81 ? -5.859 -0.406 12.152 1.00 77.94 81 ILE A CA 1
ATOM 648 C C . ILE A 1 81 ? -7.098 0.087 12.896 1.00 77.94 81 ILE A C 1
ATOM 650 O O . ILE A 1 81 ? -7.813 0.924 12.361 1.00 77.94 81 ILE A O 1
ATOM 654 N N . ASP A 1 82 ? -7.362 -0.400 14.109 1.00 82.19 82 ASP A N 1
ATOM 655 C CA . ASP A 1 82 ? -8.557 -0.018 14.872 1.00 82.19 82 ASP A CA 1
ATOM 656 C C . ASP A 1 82 ? -8.586 1.487 15.163 1.00 82.19 82 ASP A C 1
ATOM 658 O O . ASP A 1 82 ? -9.621 2.143 15.033 1.00 82.19 82 ASP A O 1
ATOM 662 N N . ARG A 1 83 ? -7.424 2.057 15.499 1.00 80.44 83 ARG A N 1
ATOM 663 C CA . ARG A 1 83 ? -7.268 3.502 15.681 1.00 80.44 83 ARG A CA 1
ATOM 664 C C . ARG A 1 83 ? -7.310 4.251 14.348 1.00 80.44 83 ARG A C 1
ATOM 666 O O . ARG A 1 83 ? -7.931 5.306 14.272 1.00 80.44 83 ARG A O 1
ATOM 673 N N . ALA A 1 84 ? -6.672 3.719 13.310 1.00 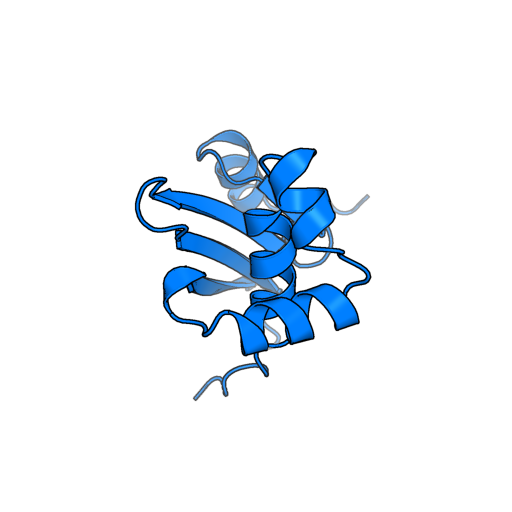77.44 84 ALA A N 1
ATOM 674 C CA . ALA A 1 84 ? -6.587 4.359 12.003 1.00 77.44 84 ALA A CA 1
ATOM 675 C C . ALA A 1 84 ? -7.954 4.408 11.301 1.00 77.44 84 ALA A C 1
ATOM 677 O O . ALA A 1 84 ? -8.333 5.462 10.819 1.00 77.44 84 ALA A O 1
ATOM 678 N N . LYS A 1 85 ? -8.765 3.346 11.380 1.00 77.94 85 LYS A N 1
ATOM 679 C CA . LYS A 1 85 ? -10.156 3.323 10.892 1.00 77.94 85 LYS A CA 1
ATOM 680 C C . LYS A 1 85 ? -11.032 4.429 11.484 1.00 77.94 85 LYS A C 1
ATOM 682 O O . LYS A 1 85 ? -11.980 4.852 10.838 1.00 77.94 85 LYS A O 1
ATOM 687 N N . ARG A 1 86 ? -10.744 4.868 12.714 1.00 76.75 86 ARG A N 1
ATOM 688 C CA . ARG A 1 86 ? -11.516 5.907 13.417 1.00 76.75 8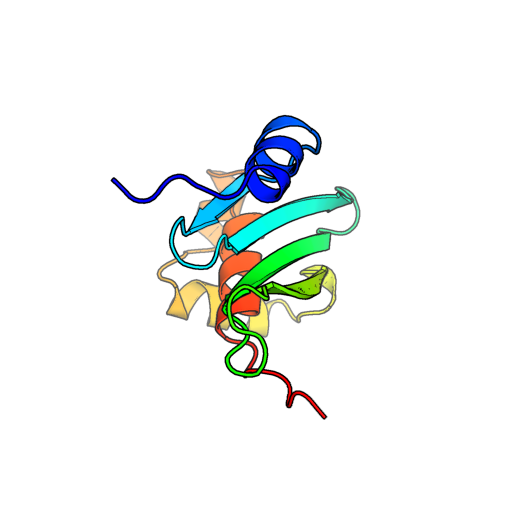6 ARG A CA 1
ATOM 689 C C . ARG A 1 86 ? -11.005 7.326 13.176 1.00 76.75 86 ARG A C 1
ATOM 691 O O . ARG A 1 86 ? -11.764 8.263 13.377 1.00 76.75 86 ARG A O 1
ATOM 698 N N . LEU A 1 87 ? -9.725 7.484 12.841 1.00 72.50 87 LEU A N 1
ATOM 699 C CA . LEU A 1 87 ? -9.043 8.786 12.833 1.00 72.50 87 LEU A CA 1
ATOM 700 C C . LEU A 1 87 ? -8.468 9.184 11.471 1.00 72.50 87 LEU A C 1
ATOM 702 O O . LEU A 1 87 ? -8.133 10.347 11.280 1.00 72.50 87 LEU A O 1
ATOM 706 N N . ASP A 1 88 ? -8.275 8.234 10.560 1.00 66.06 88 ASP A N 1
ATOM 707 C CA . ASP A 1 88 ? -7.493 8.420 9.342 1.00 66.06 88 ASP A CA 1
ATOM 708 C C . ASP A 1 88 ? -8.150 7.670 8.178 1.00 66.06 88 ASP A C 1
ATOM 710 O O . ASP A 1 88 ? -8.008 6.455 8.034 1.00 66.06 88 ASP A O 1
ATOM 714 N N . GLU A 1 89 ? -8.845 8.406 7.313 1.00 63.66 89 GLU A N 1
ATOM 715 C CA . GLU A 1 89 ? -9.508 7.864 6.118 1.00 63.66 89 GLU A CA 1
ATOM 716 C C . GLU A 1 89 ? -8.529 7.202 5.128 1.00 63.66 89 GLU A C 1
ATOM 718 O O . GLU A 1 89 ? -8.942 6.441 4.258 1.00 63.66 89 GLU A O 1
ATOM 723 N N . ASN A 1 90 ? -7.213 7.419 5.265 1.00 71.75 90 ASN A N 1
ATOM 724 C CA . ASN A 1 90 ? -6.195 6.848 4.381 1.00 71.75 90 ASN A CA 1
ATOM 725 C C . ASN A 1 90 ? -5.505 5.598 4.954 1.00 71.75 90 ASN A C 1
ATOM 727 O O . ASN A 1 90 ? -4.491 5.157 4.399 1.00 71.75 90 ASN A O 1
ATOM 731 N N . TRP A 1 91 ? -6.013 5.001 6.039 1.00 79.25 91 TRP A N 1
ATOM 732 C CA . TRP A 1 91 ? -5.422 3.789 6.627 1.00 79.25 91 TRP A CA 1
ATOM 733 C C . TRP A 1 91 ? -5.294 2.643 5.611 1.00 79.25 91 TRP A C 1
ATOM 735 O O . TRP A 1 91 ? -4.273 1.956 5.589 1.00 79.25 91 TRP A O 1
ATOM 745 N N . GLU A 1 92 ? -6.282 2.504 4.724 1.00 83.69 92 GLU A N 1
ATOM 746 C CA . GLU A 1 92 ? -6.311 1.529 3.630 1.00 83.69 92 GLU A CA 1
ATOM 747 C C . GLU A 1 92 ? -5.084 1.686 2.729 1.00 83.69 92 GLU A C 1
ATOM 749 O O . GLU A 1 92 ? -4.329 0.740 2.518 1.00 83.69 92 GLU A O 1
ATOM 754 N N . SER A 1 93 ? -4.802 2.917 2.299 1.00 81.06 93 SER A N 1
ATOM 755 C CA . SER A 1 93 ? -3.640 3.223 1.457 1.00 81.06 93 SER A CA 1
ATOM 756 C C . SER A 1 93 ? -2.328 2.832 2.142 1.00 81.06 93 SER A C 1
ATOM 758 O O . SER A 1 93 ? -1.433 2.279 1.504 1.00 81.06 93 SER A O 1
ATOM 760 N N . LYS A 1 94 ? -2.207 3.074 3.456 1.00 81.31 94 LYS A N 1
ATOM 761 C CA . LYS A 1 94 ? -1.003 2.711 4.220 1.00 81.31 94 LYS A CA 1
ATOM 762 C C . LYS A 1 94 ? -0.812 1.198 4.282 1.00 81.31 94 LYS A C 1
ATOM 764 O O . LYS A 1 94 ? 0.315 0.740 4.131 1.00 81.31 94 LYS A O 1
ATOM 769 N N . VAL A 1 95 ? -1.885 0.429 4.467 1.00 86.00 95 VAL A N 1
ATOM 770 C CA . VAL A 1 95 ? -1.824 -1.042 4.471 1.00 86.00 95 VAL A CA 1
ATOM 771 C C . VAL A 1 95 ? -1.529 -1.582 3.069 1.00 86.00 95 VAL A C 1
ATOM 773 O O . VAL A 1 95 ? -0.647 -2.425 2.923 1.00 86.00 95 VAL A O 1
ATOM 776 N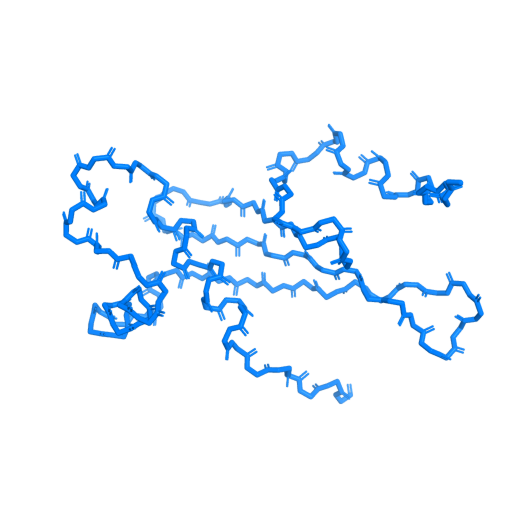 N . ALA A 1 96 ? -2.161 -1.040 2.027 1.00 84.94 96 ALA A N 1
ATOM 777 C CA . ALA A 1 96 ? -1.910 -1.425 0.638 1.00 84.94 96 ALA A CA 1
ATOM 778 C C . ALA A 1 96 ? -0.447 -1.203 0.214 1.00 84.94 96 ALA A C 1
ATOM 780 O O . ALA A 1 96 ? 0.140 -2.065 -0.435 1.00 84.94 96 ALA A O 1
ATOM 781 N N . ILE A 1 97 ? 0.181 -0.097 0.637 1.00 84.12 97 ILE A N 1
ATOM 782 C CA . ILE A 1 97 ? 1.616 0.156 0.403 1.00 84.12 97 ILE A CA 1
ATOM 783 C C . ILE A 1 97 ? 2.481 -0.945 1.034 1.00 84.12 97 ILE A C 1
ATOM 785 O O . ILE A 1 97 ? 3.500 -1.340 0.470 1.00 84.12 97 ILE A O 1
ATOM 789 N N . GLN A 1 98 ? 2.096 -1.445 2.206 1.00 85.62 98 GLN A N 1
ATOM 790 C CA . GLN A 1 98 ? 2.850 -2.486 2.905 1.00 85.62 98 GLN A CA 1
ATOM 791 C C . GLN A 1 98 ? 2.671 -3.846 2.242 1.00 85.62 98 GLN A C 1
ATOM 793 O O . GLN A 1 98 ? 3.651 -4.567 2.096 1.00 85.62 98 GLN A O 1
ATOM 798 N N . ILE A 1 99 ? 1.466 -4.155 1.762 1.00 84.19 99 ILE A N 1
ATOM 799 C CA . ILE A 1 99 ? 1.216 -5.332 0.922 1.00 84.19 99 ILE A CA 1
ATOM 800 C C . ILE A 1 99 ? 2.091 -5.268 -0.336 1.00 84.19 99 ILE A C 1
ATOM 802 O O . ILE A 1 99 ? 2.788 -6.229 -0.646 1.00 84.19 99 ILE A O 1
ATOM 806 N N . PHE A 1 100 ? 2.127 -4.118 -1.019 1.00 83.19 100 PHE A N 1
ATOM 807 C CA . PHE A 1 100 ? 2.951 -3.921 -2.215 1.00 83.19 100 PHE A CA 1
ATOM 808 C C . PHE A 1 100 ? 4.440 -4.178 -1.954 1.00 83.19 100 PHE A C 1
ATOM 810 O O . PHE A 1 100 ? 5.104 -4.810 -2.771 1.00 83.19 100 PHE A O 1
ATOM 817 N N . ARG A 1 101 ? 4.952 -3.711 -0.809 1.00 78.00 101 ARG A N 1
ATOM 818 C CA . ARG A 1 101 ? 6.364 -3.843 -0.416 1.00 78.00 101 ARG A CA 1
ATOM 819 C C . ARG A 1 101 ? 6.738 -5.214 0.142 1.00 78.00 101 ARG A C 1
ATOM 821 O O . ARG A 1 101 ? 7.904 -5.580 0.075 1.00 78.00 101 ARG A O 1
ATOM 828 N N . GLN A 1 102 ? 5.784 -5.924 0.744 1.00 73.56 102 GLN A N 1
ATOM 829 C CA . GLN A 1 102 ? 5.990 -7.263 1.307 1.00 73.56 102 GLN A CA 1
ATOM 830 C C . GLN A 1 102 ? 5.730 -8.371 0.294 1.00 73.56 102 GLN A C 1
ATOM 832 O O . GLN A 1 102 ? 6.210 -9.482 0.503 1.00 73.56 102 GLN A O 1
ATOM 837 N N . ALA A 1 103 ? 4.985 -8.092 -0.781 1.00 61.91 103 ALA A N 1
ATOM 838 C CA . ALA A 1 103 ? 4.888 -9.015 -1.894 1.00 61.91 103 ALA A CA 1
ATOM 839 C C . ALA A 1 103 ? 6.321 -9.278 -2.381 1.00 61.91 103 ALA A C 1
ATOM 841 O O . ALA A 1 103 ? 6.971 -8.317 -2.810 1.00 61.91 103 ALA A O 1
ATOM 842 N N . PRO A 1 104 ? 6.830 -10.525 -2.296 1.00 49.66 104 PRO A N 1
ATOM 843 C CA . PRO A 1 104 ? 8.129 -10.839 -2.865 1.00 49.66 104 PRO A CA 1
ATOM 844 C C . PRO A 1 104 ? 8.127 -10.341 -4.310 1.00 49.66 104 PRO A C 1
ATOM 846 O O . PRO A 1 104 ? 7.071 -10.319 -4.961 1.00 49.66 104 PRO A O 1
ATOM 849 N N . ASN A 1 105 ? 9.281 -9.852 -4.773 1.00 44.72 105 ASN A N 1
ATOM 850 C CA . ASN A 1 105 ? 9.514 -9.654 -6.198 1.00 44.72 105 ASN A CA 1
ATOM 851 C C . ASN A 1 105 ? 8.969 -10.905 -6.881 1.00 44.72 105 ASN A C 1
ATOM 853 O O . ASN A 1 105 ? 9.474 -11.997 -6.649 1.00 44.72 105 ASN A O 1
ATOM 857 N N . ILE A 1 106 ? 7.848 -10.743 -7.581 1.00 43.00 106 ILE A N 1
ATOM 858 C CA . ILE A 1 106 ? 7.303 -11.815 -8.392 1.00 43.00 106 ILE A CA 1
ATOM 859 C C . ILE A 1 106 ? 8.385 -11.988 -9.439 1.00 43.00 106 ILE A C 1
ATOM 861 O O . ILE A 1 106 ? 8.765 -10.985 -10.053 1.00 43.00 106 ILE A O 1
ATOM 865 N N . ASP A 1 107 ? 8.936 -13.199 -9.506 1.00 37.97 107 ASP A N 1
ATOM 866 C CA . ASP A 1 107 ? 9.818 -13.649 -10.570 1.00 37.97 107 ASP A CA 1
ATOM 867 C C . ASP A 1 107 ? 9.395 -12.972 -11.873 1.00 37.97 107 ASP A C 1
ATOM 869 O O . ASP A 1 107 ? 8.260 -13.107 -12.337 1.00 37.97 107 ASP A O 1
ATOM 873 N N . LEU A 1 108 ? 10.300 -12.150 -12.398 1.00 34.78 108 LEU A N 1
ATOM 874 C CA . LEU A 1 108 ? 10.262 -11.763 -13.794 1.00 34.78 108 LEU A CA 1
ATOM 875 C C . LEU A 1 108 ? 10.666 -13.028 -14.556 1.00 34.78 108 LEU A C 1
ATOM 877 O O . LEU A 1 108 ? 11.852 -13.219 -14.819 1.00 34.78 108 LEU A O 1
ATOM 881 N N . GLU A 1 109 ? 9.701 -13.919 -14.794 1.00 33.16 109 GLU A N 1
ATOM 882 C CA . GLU A 1 109 ? 9.802 -14.902 -15.879 1.00 33.16 109 GLU A CA 1
ATOM 883 C C . GLU A 1 109 ? 9.792 -14.187 -17.235 1.00 33.16 109 GLU A C 1
ATOM 885 O O . GLU A 1 109 ? 8.989 -13.234 -17.408 1.00 33.16 109 GLU A O 1
#

Foldseek 3Di:
DDDDDPVLVCVVPPDQWAADDPVQ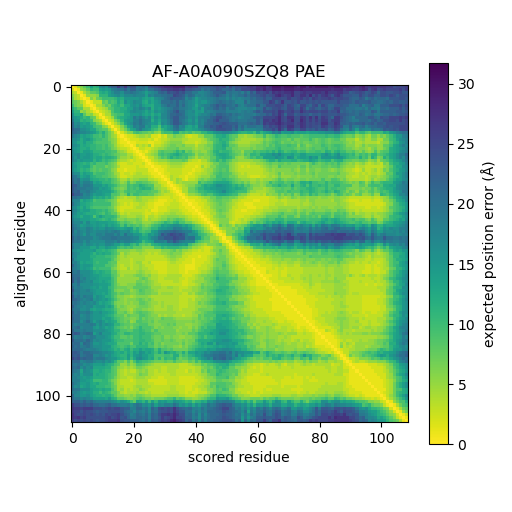RWTKHQDDDVFRKMKIWGWDQDPVDPGDTDIDIDIDTPVVDDPVRLCVLCVVVVHDCVVCVVPPPCSSVVSRVSVVVPPPPDPPD